Protein AF-A0A529XDP4-F1 (afdb_monomer_lite)

Radius of gyration: 21.21 Å; chains: 1; bounding box: 48×38×55 Å

Foldseek 3Di:
DVLVCLVVCVVCCVPPNNVVSVVVVVVVVVVVVVCCVPPPDPPQDPVNVVPDDPVVVVVVVVVLVPDPVSVVVVVLVVVVVVVVVVCVVCVCCCVCVVVVDDSVVSSVVVSVVVVVVVVVVVCLVVCCVVPNNVVVSVCVSVVVVVVVVVVVVD

pLDDT: mean 89.09, std 8.55, range [45.12, 97.88]

Sequence (154 aa):
SPILAPLTGSQIIETFGWRAVFWTVTGAAALATILLVTSLKETRPVEERAGSSFGTALAGYRYLMGDRNFLGLVAIAGFGIASFFVYLSSSSFILIDHYGLSPSVYSVFFSINAVAFIGMSQLTGLLADRFGLKRVVWVAVTGYATVMVALFAI

Secondary structure (DSSP, 8-state):
-TTHHHHHHHHHHHHH-HHHHHHHHHHHHHHHHHHHHHH----S-GGGGTT--HHHHHHHHHHHHH-HHHHHHHHHHHHHHHHHHHHHHHHHIIIIIIT---HHHHHHHHHHHHHHHHHHHHHHHHHHHHH-HHHHHHHHHHHHHHHHHHHHT-

Structure (mmCIF, N/CA/C/O backbone):
data_AF-A0A529XDP4-F1
#
_entry.id   AF-A0A529XDP4-F1
#
loop_
_atom_site.group_PDB
_atom_site.id
_atom_site.type_symbol
_atom_site.label_atom_id
_atom_site.label_alt_id
_atom_site.label_comp_id
_atom_site.label_asym_id
_atom_site.label_entity_id
_atom_site.label_seq_id
_atom_site.pdbx_PDB_ins_code
_atom_site.Cartn_x
_atom_site.Cartn_y
_atom_site.Cartn_z
_atom_site.occupancy
_atom_site.B_iso_or_equiv
_atom_site.auth_seq_id
_atom_site.auth_comp_id
_atom_site.auth_asym_id
_atom_site.auth_atom_id
_atom_site.pdbx_PDB_model_num
ATOM 1 N N . SER A 1 1 ? 3.343 9.073 -1.343 1.00 45.12 1 SER A N 1
ATOM 2 C CA . SER A 1 1 ? 2.664 8.357 -2.441 1.00 45.12 1 SER A CA 1
ATOM 3 C C . SER A 1 1 ? 3.671 7.453 -3.142 1.00 45.12 1 SER A C 1
ATOM 5 O O . SER A 1 1 ? 4.746 7.961 -3.454 1.00 45.12 1 SER A O 1
ATOM 7 N N . PRO A 1 2 ? 3.378 6.161 -3.379 1.00 52.91 2 PRO A N 1
ATOM 8 C CA . PRO A 1 2 ? 4.312 5.220 -4.011 1.00 52.91 2 PRO A CA 1
ATOM 9 C C . PRO A 1 2 ? 4.689 5.584 -5.458 1.00 52.91 2 PRO A C 1
ATOM 11 O O . PRO A 1 2 ? 5.654 5.034 -5.964 1.00 52.91 2 PRO A O 1
ATOM 14 N N . ILE A 1 3 ? 3.999 6.540 -6.101 1.00 59.72 3 ILE A N 1
ATOM 15 C CA . ILE A 1 3 ? 4.375 7.073 -7.429 1.00 59.72 3 ILE A CA 1
ATOM 16 C C . ILE A 1 3 ? 5.646 7.923 -7.361 1.00 59.72 3 ILE A C 1
ATOM 18 O O . ILE A 1 3 ? 6.512 7.848 -8.226 1.00 59.72 3 ILE A O 1
ATOM 22 N N . LEU A 1 4 ? 5.743 8.768 -6.330 1.00 63.47 4 LEU A N 1
ATOM 23 C CA . LEU A 1 4 ? 6.842 9.722 -6.212 1.00 63.47 4 LEU A CA 1
ATOM 24 C C . LEU A 1 4 ? 8.132 9.018 -5.797 1.00 63.47 4 LEU A C 1
ATOM 26 O O . LEU A 1 4 ? 9.208 9.477 -6.141 1.00 63.47 4 LEU A O 1
ATOM 30 N N . ALA A 1 5 ? 8.039 7.888 -5.095 1.00 69.12 5 ALA A N 1
ATOM 31 C CA . ALA A 1 5 ? 9.217 7.209 -4.572 1.00 69.12 5 ALA A CA 1
ATOM 32 C C . ALA A 1 5 ? 10.184 6.719 -5.677 1.00 69.12 5 ALA A C 1
ATOM 34 O O . ALA A 1 5 ? 11.364 7.043 -5.565 1.00 69.12 5 ALA A O 1
ATOM 35 N N . PRO A 1 6 ? 9.748 6.037 -6.757 1.00 66.62 6 PRO A N 1
ATOM 36 C CA . PRO A 1 6 ? 10.637 5.667 -7.860 1.00 66.62 6 PRO A CA 1
ATOM 37 C C . PRO A 1 6 ? 11.178 6.868 -8.635 1.00 66.62 6 PRO A C 1
ATOM 39 O O . PRO A 1 6 ? 12.371 6.905 -8.892 1.00 66.62 6 PRO A O 1
ATOM 42 N N . LEU A 1 7 ? 10.337 7.863 -8.953 1.00 71.94 7 LEU A N 1
ATOM 43 C CA . LEU A 1 7 ? 10.746 9.042 -9.734 1.00 71.94 7 LEU A CA 1
ATOM 44 C C . LEU A 1 7 ? 11.716 9.946 -8.961 1.00 71.94 7 LEU A C 1
ATOM 46 O O . LEU A 1 7 ? 12.753 10.364 -9.468 1.00 71.94 7 LEU A O 1
ATOM 50 N N . THR A 1 8 ? 11.389 10.257 -7.708 1.00 78.50 8 THR A N 1
ATOM 51 C CA . THR A 1 8 ? 12.263 11.043 -6.834 1.00 78.50 8 THR A CA 1
ATOM 52 C C . THR A 1 8 ? 13.503 10.235 -6.456 1.00 78.50 8 THR A C 1
ATOM 54 O O . THR A 1 8 ? 14.597 10.787 -6.397 1.00 78.50 8 THR A O 1
ATOM 57 N N . GLY A 1 9 ? 13.361 8.923 -6.252 1.00 78.56 9 GLY A N 1
ATOM 58 C CA . GLY A 1 9 ? 14.469 8.016 -5.968 1.00 78.56 9 GLY A CA 1
ATOM 59 C C . GLY A 1 9 ? 15.465 7.921 -7.122 1.00 78.56 9 GLY A C 1
ATOM 60 O O . GLY A 1 9 ? 16.659 8.081 -6.882 1.00 78.56 9 GLY A O 1
ATOM 61 N N . SER A 1 10 ? 14.999 7.730 -8.361 1.00 76.88 10 SER A N 1
ATOM 62 C CA . SER A 1 10 ? 15.863 7.676 -9.547 1.00 76.88 10 SER A CA 1
ATOM 63 C C . SER A 1 10 ? 16.616 8.989 -9.735 1.00 76.88 10 SER A C 1
ATOM 65 O O . SER A 1 10 ? 17.834 8.968 -9.877 1.00 76.88 10 SER A O 1
ATOM 67 N N . GLN A 1 11 ? 15.932 10.130 -9.601 1.00 82.75 11 GLN A N 1
ATOM 68 C CA . GLN A 1 11 ? 16.565 11.446 -9.699 1.00 82.75 11 GLN A CA 1
ATOM 69 C C . GLN A 1 11 ? 17.650 11.656 -8.629 1.00 82.75 11 GLN A C 1
ATOM 71 O O . GLN A 1 11 ? 18.734 12.165 -8.928 1.00 82.75 11 GLN A O 1
ATOM 76 N N . ILE A 1 12 ? 17.380 11.264 -7.377 1.00 86.38 12 ILE A N 1
ATOM 77 C CA . ILE A 1 12 ? 18.358 11.359 -6.282 1.00 86.38 12 ILE A CA 1
ATOM 78 C C . ILE A 1 12 ? 19.563 10.459 -6.563 1.00 86.38 12 ILE A C 1
ATOM 80 O O . ILE A 1 12 ? 20.695 10.895 -6.370 1.00 86.38 12 ILE A O 1
ATOM 84 N N . ILE A 1 13 ? 19.338 9.227 -7.026 1.00 84.38 13 ILE A N 1
ATOM 85 C CA . ILE A 1 13 ? 20.414 8.274 -7.320 1.00 84.38 13 ILE A CA 1
ATOM 86 C C . ILE A 1 13 ? 21.289 8.780 -8.470 1.00 84.38 13 ILE A C 1
ATOM 88 O O . ILE A 1 13 ? 22.510 8.761 -8.336 1.00 84.38 13 ILE A O 1
ATOM 92 N N . GLU A 1 14 ? 20.688 9.267 -9.557 1.00 84.81 14 GLU A N 1
ATOM 93 C CA . GLU A 1 14 ? 21.416 9.794 -10.718 1.00 84.81 14 GLU A CA 1
ATOM 94 C C . GLU A 1 14 ? 22.255 11.032 -10.368 1.00 84.81 14 GLU A C 1
ATOM 96 O O . GLU A 1 14 ? 23.352 11.197 -10.896 1.00 84.81 14 GLU A O 1
ATOM 101 N N . THR A 1 15 ? 21.777 11.883 -9.451 1.00 89.56 15 THR A N 1
ATOM 102 C CA . THR A 1 15 ? 22.437 13.164 -9.130 1.00 89.56 15 THR A CA 1
ATOM 103 C C . THR A 1 15 ? 23.413 13.063 -7.949 1.00 89.56 15 THR A C 1
ATOM 105 O O . THR A 1 15 ? 24.466 13.697 -7.952 1.00 89.56 15 THR A O 1
ATOM 108 N N . PHE A 1 16 ? 23.072 12.285 -6.918 1.00 89.44 16 PHE A N 1
ATOM 109 C CA . PHE A 1 16 ? 23.763 12.267 -5.617 1.00 89.44 16 PHE A CA 1
ATOM 110 C C . PHE A 1 16 ? 24.173 10.859 -5.153 1.00 89.44 16 PHE A C 1
ATOM 112 O O . PHE A 1 16 ? 24.755 10.699 -4.075 1.00 89.44 16 PHE A O 1
ATOM 119 N N . GLY A 1 17 ? 23.891 9.829 -5.952 1.00 89.38 17 GLY A N 1
ATOM 120 C CA . GLY A 1 17 ? 24.204 8.438 -5.646 1.00 89.38 17 GLY A CA 1
ATOM 121 C C . GLY A 1 17 ? 23.252 7.789 -4.637 1.00 89.38 17 GLY A C 1
ATOM 122 O O . GLY A 1 17 ? 22.443 8.423 -3.961 1.00 89.38 17 GLY A O 1
ATOM 123 N N . TRP A 1 18 ? 23.373 6.469 -4.497 1.00 87.38 18 TRP A N 1
ATOM 124 C CA . TRP A 1 18 ? 22.454 5.655 -3.692 1.00 87.38 18 TRP A CA 1
ATOM 125 C C . TRP A 1 18 ? 22.459 5.994 -2.192 1.00 87.38 18 TRP A C 1
ATOM 127 O O . TRP A 1 18 ? 21.438 5.856 -1.520 1.00 87.38 18 TRP A O 1
ATOM 137 N N . ARG A 1 19 ? 23.588 6.473 -1.649 1.00 94.69 19 ARG A N 1
ATOM 138 C CA . ARG A 1 19 ? 23.712 6.842 -0.225 1.00 94.69 19 ARG A CA 1
ATOM 139 C C . ARG A 1 19 ? 22.821 8.029 0.140 1.00 94.69 19 ARG A C 1
ATOM 141 O O . ARG A 1 19 ? 22.347 8.099 1.272 1.00 94.69 19 ARG A O 1
ATOM 148 N N . ALA A 1 20 ? 22.582 8.942 -0.802 1.00 92.56 20 ALA A N 1
ATOM 149 C CA . ALA A 1 20 ? 21.741 10.111 -0.578 1.00 92.56 20 ALA A CA 1
ATOM 150 C C . ALA A 1 20 ? 20.286 9.720 -0.279 1.00 92.56 20 ALA A C 1
ATOM 152 O O . ALA A 1 20 ? 19.662 10.344 0.573 1.00 92.56 20 ALA A O 1
ATOM 153 N N . VAL A 1 21 ? 19.785 8.629 -0.872 1.00 89.62 21 VAL A N 1
ATOM 154 C CA . VAL A 1 21 ? 18.429 8.110 -0.615 1.00 89.62 21 VAL A CA 1
ATOM 155 C C . VAL A 1 21 ? 18.219 7.815 0.872 1.00 89.62 21 VAL A C 1
ATOM 157 O O . VAL A 1 21 ? 17.205 8.211 1.446 1.00 89.62 21 VAL A O 1
ATOM 160 N N . PHE A 1 22 ? 19.198 7.183 1.527 1.00 92.12 22 PHE A N 1
ATOM 161 C CA . PHE A 1 22 ? 19.126 6.873 2.958 1.00 92.12 22 PHE A CA 1
ATOM 162 C C . PHE A 1 22 ? 19.072 8.137 3.819 1.00 92.12 22 PHE A C 1
ATOM 164 O O . PHE A 1 22 ? 18.272 8.213 4.755 1.00 92.12 22 PHE A O 1
ATOM 171 N N . TRP A 1 23 ? 19.875 9.151 3.488 1.00 95.50 23 TRP A N 1
ATOM 172 C CA . TRP A 1 23 ? 19.852 10.431 4.197 1.00 95.50 23 TRP A CA 1
ATOM 173 C C . TRP A 1 23 ? 18.541 11.188 3.987 1.00 95.50 23 TRP A C 1
ATOM 175 O O . TRP A 1 23 ? 17.990 11.720 4.950 1.00 95.50 23 TRP A O 1
ATOM 185 N N . THR A 1 24 ? 17.993 11.176 2.771 1.00 92.00 24 THR A N 1
ATOM 186 C CA . THR A 1 24 ? 16.689 11.780 2.473 1.00 92.00 24 THR A CA 1
ATOM 187 C C . THR A 1 24 ? 15.574 11.129 3.290 1.00 92.00 24 THR A C 1
ATOM 189 O O . THR A 1 24 ? 14.798 11.835 3.937 1.00 92.00 24 THR A O 1
ATOM 192 N N . VAL A 1 25 ? 15.511 9.793 3.323 1.00 92.06 25 VAL A N 1
ATOM 193 C CA . VAL A 1 25 ? 14.501 9.062 4.110 1.00 92.06 25 VAL A CA 1
ATOM 194 C C . VAL A 1 25 ? 14.685 9.309 5.609 1.00 92.06 25 VAL A C 1
ATOM 196 O O . VAL A 1 25 ? 13.701 9.506 6.318 1.00 92.06 25 VAL A O 1
ATOM 199 N N . THR A 1 26 ? 15.930 9.378 6.089 1.00 96.12 26 THR A N 1
ATOM 200 C CA . THR A 1 26 ? 16.237 9.693 7.494 1.00 96.12 26 THR A CA 1
ATOM 201 C C . THR A 1 26 ? 15.743 11.088 7.878 1.00 96.12 26 THR A C 1
ATOM 203 O O . THR A 1 26 ? 15.073 11.242 8.898 1.00 96.12 26 THR A O 1
ATOM 206 N N . GLY A 1 27 ? 16.011 12.101 7.047 1.00 96.62 27 GLY A N 1
ATOM 207 C CA . GLY A 1 27 ? 15.521 13.463 7.268 1.00 96.62 27 GLY A CA 1
ATOM 208 C C . GLY A 1 27 ? 13.992 13.538 7.283 1.00 96.62 27 GLY A C 1
ATOM 209 O O . GLY A 1 27 ? 13.413 14.164 8.171 1.00 96.62 27 GLY A O 1
ATOM 210 N N . ALA A 1 28 ? 13.329 12.837 6.358 1.00 94.31 28 ALA A N 1
ATOM 211 C CA . ALA A 1 28 ? 11.870 12.750 6.324 1.00 94.31 28 ALA A CA 1
ATOM 212 C C . ALA A 1 28 ? 11.293 12.069 7.581 1.00 94.31 28 ALA A C 1
ATOM 214 O O . ALA A 1 28 ? 10.311 12.552 8.142 1.00 94.31 28 ALA A O 1
ATOM 215 N N . ALA A 1 29 ? 11.916 10.986 8.058 1.00 96.00 29 ALA A N 1
ATOM 216 C CA . ALA A 1 29 ? 11.506 10.289 9.278 1.00 96.00 29 ALA A CA 1
ATOM 217 C C . ALA A 1 29 ? 11.710 11.146 10.541 1.00 96.00 29 ALA A C 1
ATOM 219 O O . ALA A 1 29 ? 10.843 11.172 11.418 1.00 96.00 29 ALA A O 1
ATOM 220 N N . ALA A 1 30 ? 12.817 11.889 10.622 1.00 97.88 30 ALA A N 1
ATOM 221 C CA . ALA A 1 30 ? 13.072 12.826 11.714 1.00 97.88 30 ALA A CA 1
ATOM 222 C C . ALA A 1 30 ? 12.021 13.947 11.740 1.00 97.88 30 ALA A C 1
ATOM 224 O O . ALA A 1 30 ? 11.429 14.209 12.787 1.00 97.88 30 ALA A O 1
ATOM 225 N N . LEU A 1 31 ? 11.719 14.545 10.583 1.00 97.12 31 LEU A N 1
ATOM 226 C CA . LEU A 1 31 ? 10.665 15.552 10.459 1.00 97.12 31 LEU A CA 1
ATOM 227 C C . LEU A 1 31 ? 9.295 14.991 10.864 1.00 97.12 31 LEU A C 1
ATOM 229 O O . LEU A 1 31 ? 8.586 15.622 11.645 1.00 97.12 31 LEU A O 1
ATOM 233 N N . ALA A 1 32 ? 8.939 13.794 10.391 1.00 96.00 32 ALA A N 1
ATOM 234 C CA . ALA A 1 32 ? 7.694 13.131 10.773 1.00 96.00 32 ALA A CA 1
ATOM 235 C C . ALA A 1 32 ? 7.619 12.891 12.290 1.00 96.00 32 ALA A C 1
ATOM 237 O O . ALA A 1 32 ? 6.578 13.129 12.895 1.00 96.00 32 ALA A O 1
ATOM 238 N N . THR A 1 33 ? 8.727 12.491 12.920 1.00 96.69 33 THR A N 1
ATOM 239 C CA . THR A 1 33 ? 8.808 12.294 14.376 1.00 96.69 33 THR A CA 1
ATOM 240 C C . THR A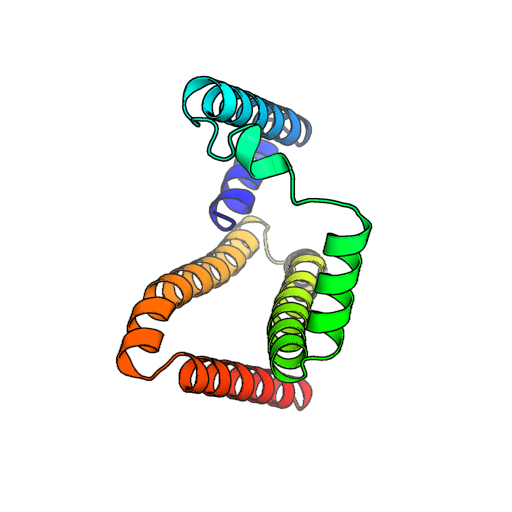 1 33 ? 8.598 13.605 15.133 1.00 96.69 33 THR A C 1
ATOM 242 O O . THR A 1 33 ? 7.818 13.646 16.081 1.00 96.69 33 THR A O 1
ATOM 245 N N . ILE A 1 34 ? 9.234 14.695 14.691 1.00 97.06 34 ILE A N 1
ATOM 246 C CA . ILE A 1 34 ? 9.044 16.029 15.280 1.00 97.06 34 ILE A CA 1
ATOM 247 C C . ILE A 1 34 ? 7.577 16.454 15.167 1.00 97.06 34 ILE A C 1
ATOM 249 O O . ILE A 1 34 ? 6.993 16.913 16.148 1.00 97.06 34 ILE A O 1
ATOM 253 N N . LEU A 1 35 ? 6.958 16.267 13.999 1.00 96.31 35 LEU A N 1
ATOM 254 C CA . LEU A 1 35 ? 5.546 16.589 13.789 1.00 96.31 35 LEU A CA 1
ATOM 255 C C . LEU A 1 35 ? 4.628 15.747 14.680 1.00 96.31 35 LEU A C 1
ATOM 257 O O . LEU A 1 35 ? 3.703 16.294 15.271 1.00 96.31 35 LEU A O 1
ATOM 261 N N . LEU A 1 36 ? 4.900 14.449 14.835 1.00 95.06 36 LEU A N 1
ATOM 262 C CA . LEU A 1 36 ? 4.136 13.586 15.738 1.00 95.06 36 LEU A CA 1
ATOM 263 C C . LEU A 1 36 ? 4.218 14.081 17.186 1.00 95.06 36 LEU A C 1
ATOM 265 O O . LEU A 1 36 ? 3.187 14.239 17.825 1.00 95.06 36 LEU A O 1
ATOM 269 N N . VAL A 1 37 ? 5.415 14.395 17.686 1.00 93.94 37 VAL A N 1
ATOM 270 C CA . VAL A 1 37 ? 5.606 14.847 19.078 1.00 93.94 37 VAL A CA 1
ATOM 271 C C . VAL A 1 37 ? 4.995 16.229 19.332 1.00 93.94 37 VAL A C 1
ATOM 273 O O . VAL A 1 37 ? 4.507 16.495 20.426 1.00 93.94 37 VAL A O 1
ATOM 276 N N . THR A 1 38 ? 5.026 17.122 18.342 1.00 95.00 38 THR A N 1
ATOM 277 C CA . THR A 1 38 ? 4.591 18.521 18.515 1.00 95.00 38 THR A CA 1
ATOM 278 C C . THR A 1 38 ? 3.127 18.763 18.165 1.00 95.00 38 THR A C 1
ATOM 280 O O . THR A 1 38 ? 2.508 19.658 18.735 1.00 95.00 38 THR A O 1
ATOM 283 N N . SER A 1 39 ? 2.574 18.001 17.220 1.00 94.94 39 SER A N 1
ATOM 284 C CA . SER A 1 39 ? 1.259 18.279 16.627 1.00 94.94 39 SER A CA 1
ATOM 285 C C . SER A 1 39 ? 0.203 17.233 16.978 1.00 94.94 39 SER A C 1
ATOM 287 O O . SER A 1 39 ? -0.987 17.556 16.975 1.00 94.94 39 SER A O 1
ATOM 289 N N . LEU A 1 40 ? 0.597 15.989 17.281 1.00 92.25 40 LEU A N 1
ATOM 290 C CA . LEU A 1 40 ? -0.356 14.937 17.625 1.00 92.25 40 LEU A CA 1
ATOM 291 C C . LEU A 1 40 ? -0.651 14.974 19.127 1.00 92.25 40 LEU A C 1
ATOM 293 O O . LEU A 1 40 ? 0.209 14.698 19.959 1.00 92.25 40 LEU A O 1
ATOM 297 N N . LYS A 1 41 ? -1.892 15.312 19.478 1.00 87.44 41 LYS A N 1
ATOM 298 C CA . LYS A 1 41 ? -2.364 15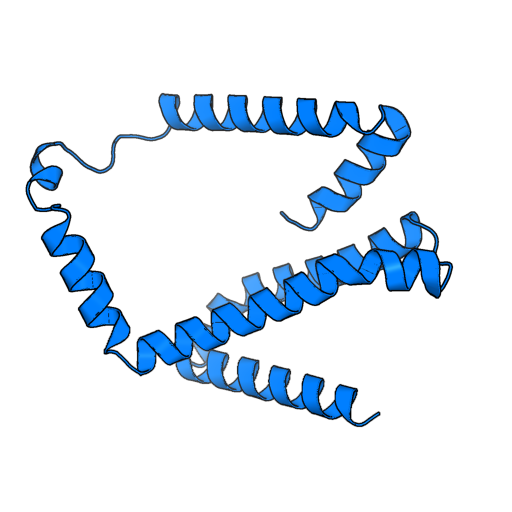.214 20.862 1.00 87.44 41 LYS A CA 1
ATOM 299 C C . LYS A 1 41 ? -2.490 13.743 21.251 1.00 87.44 41 LYS A C 1
ATOM 301 O O . LYS A 1 41 ? -2.913 12.931 20.434 1.00 87.44 41 LYS A O 1
ATOM 306 N N . GLU A 1 42 ? -2.169 13.424 22.502 1.00 85.31 42 GLU A N 1
ATOM 307 C CA . GLU A 1 42 ? -2.436 12.099 23.064 1.00 85.31 42 GLU A CA 1
ATOM 308 C C . GLU A 1 42 ? -3.939 11.803 22.966 1.00 85.31 42 GLU A C 1
ATOM 310 O O . GLU A 1 42 ? -4.761 12.501 23.559 1.00 85.31 42 GLU A O 1
ATOM 315 N N . THR A 1 43 ? -4.293 10.789 22.175 1.00 87.81 43 THR A N 1
ATOM 316 C CA . THR A 1 43 ? -5.681 10.365 21.950 1.00 87.81 43 THR A CA 1
ATOM 317 C C . THR A 1 43 ? -6.126 9.285 22.924 1.00 87.81 43 THR A C 1
ATOM 319 O O . THR A 1 43 ? -7.301 8.939 22.924 1.00 87.81 43 THR A O 1
ATOM 322 N N . ARG A 1 44 ? -5.207 8.721 23.720 1.00 84.69 44 ARG A N 1
ATOM 323 C CA . ARG A 1 44 ? -5.498 7.642 24.662 1.00 84.69 44 ARG A CA 1
ATOM 324 C C . ARG A 1 44 ? -5.012 7.987 26.080 1.00 84.69 44 ARG A C 1
ATOM 326 O O . ARG A 1 44 ? -3.889 7.615 26.460 1.00 84.69 44 ARG A O 1
A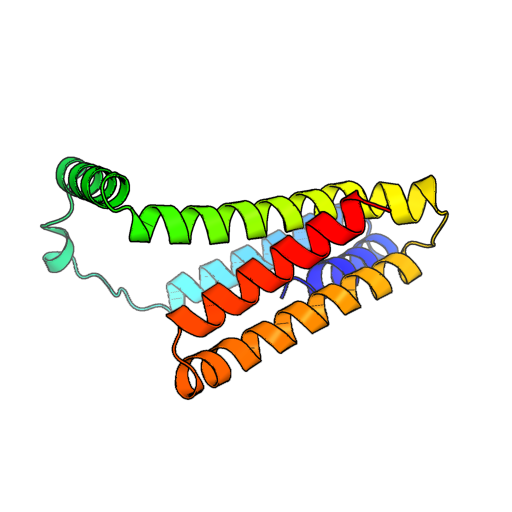TOM 333 N N . PRO A 1 45 ? -5.865 8.664 26.874 1.00 81.69 45 PRO A N 1
ATOM 334 C CA . PRO A 1 45 ? -5.598 8.994 28.271 1.00 81.69 45 PRO A CA 1
ATOM 335 C C . PRO A 1 45 ? -5.277 7.753 29.109 1.00 81.69 45 PRO A C 1
ATOM 337 O O . PRO A 1 45 ? -5.616 6.625 28.742 1.00 81.69 45 PRO A O 1
ATOM 340 N N . VAL A 1 46 ? -4.605 7.948 30.245 1.00 79.88 46 VAL A N 1
ATOM 341 C CA . VAL A 1 46 ? -4.154 6.849 31.119 1.00 79.88 46 VAL A CA 1
ATOM 342 C C . VAL A 1 46 ? -5.335 6.015 31.622 1.00 79.88 46 VAL A C 1
ATOM 344 O O . VAL A 1 46 ? -5.231 4.796 31.749 1.00 79.88 46 VAL A O 1
ATOM 347 N N . GLU A 1 47 ? -6.479 6.655 31.817 1.00 80.25 47 GLU A N 1
ATOM 348 C CA . GLU A 1 47 ? -7.727 6.072 32.293 1.00 80.25 47 GLU A CA 1
ATOM 349 C C . GLU A 1 47 ? -8.298 5.051 31.288 1.00 80.25 47 GLU A C 1
ATOM 351 O O . GLU A 1 47 ? -8.825 4.012 31.681 1.00 80.25 47 GLU A O 1
ATOM 356 N N . GLU A 1 48 ? -8.096 5.269 29.984 1.00 77.81 48 GLU A N 1
ATOM 357 C CA . GLU A 1 48 ? -8.515 4.359 28.905 1.00 77.81 48 GLU A CA 1
ATOM 358 C C . GLU A 1 48 ? -7.507 3.216 28.646 1.00 77.81 48 GLU A C 1
ATOM 360 O O . GLU A 1 48 ? -7.693 2.357 27.770 1.00 77.81 48 GLU A O 1
ATOM 365 N N . ARG A 1 49 ? -6.398 3.172 29.398 1.00 73.12 49 ARG A N 1
ATOM 366 C CA . ARG A 1 49 ? -5.392 2.095 29.308 1.00 73.12 49 ARG A CA 1
ATOM 367 C C . ARG A 1 49 ? -5.772 0.870 30.140 1.00 73.12 49 ARG A C 1
ATOM 369 O O . ARG A 1 49 ? -5.292 -0.223 29.843 1.00 73.12 49 ARG A O 1
ATOM 376 N N . ALA A 1 50 ? -6.676 1.023 31.111 1.00 64.12 50 ALA A N 1
ATOM 377 C CA . ALA A 1 50 ? -6.995 0.021 32.132 1.00 64.12 50 ALA A CA 1
ATOM 378 C C . ALA A 1 50 ? -7.606 -1.301 31.608 1.00 64.12 50 ALA A C 1
ATOM 380 O O . ALA A 1 50 ? -7.632 -2.288 32.337 1.00 64.12 50 ALA A O 1
ATOM 381 N N . GLY A 1 51 ? -8.063 -1.356 30.351 1.00 68.12 51 GLY A N 1
ATOM 382 C CA . GLY A 1 51 ? -8.658 -2.556 29.741 1.00 68.12 51 GLY A CA 1
ATOM 383 C C . GLY A 1 51 ? -7.750 -3.346 28.790 1.00 68.12 51 GLY A C 1
ATOM 384 O O . GLY A 1 51 ? -8.163 -4.388 28.285 1.00 68.12 51 GLY A O 1
ATOM 385 N N . SER A 1 52 ? -6.532 -2.875 28.497 1.00 76.88 52 SER A N 1
ATOM 386 C CA . SER A 1 52 ? -5.633 -3.554 27.553 1.00 76.88 52 SER A CA 1
ATOM 387 C C . SER A 1 52 ? -4.636 -4.452 28.271 1.00 76.88 52 SER A C 1
ATOM 389 O O . SER A 1 52 ? -3.617 -3.996 28.778 1.00 76.88 52 SER A O 1
ATOM 391 N N . SER A 1 53 ? -4.901 -5.754 28.244 1.00 87.38 53 SER A N 1
ATOM 392 C CA . SER A 1 53 ? -3.944 -6.793 28.621 1.00 87.38 53 SER A CA 1
ATOM 393 C C . SER A 1 53 ? -3.535 -7.633 27.408 1.00 87.38 53 SER A C 1
ATOM 395 O O . SER A 1 53 ? -4.244 -7.704 26.397 1.00 87.38 53 SER A O 1
ATOM 397 N N . PHE A 1 54 ? -2.407 -8.334 27.522 1.00 89.25 54 PHE A N 1
ATOM 398 C CA . PHE A 1 54 ? -1.996 -9.315 26.517 1.00 89.25 54 PHE A CA 1
ATOM 399 C C . PHE A 1 54 ? -3.073 -10.395 26.300 1.00 89.25 54 PHE A C 1
ATOM 401 O O . PHE A 1 54 ? -3.384 -10.747 25.164 1.00 89.25 54 PHE A O 1
ATOM 408 N N . GLY A 1 55 ? -3.712 -10.857 27.383 1.00 93.06 55 GLY A N 1
ATOM 409 C CA . GLY A 1 55 ? -4.784 -11.855 27.324 1.00 93.06 55 GLY A CA 1
ATOM 410 C C . GLY A 1 55 ? -6.013 -11.371 26.551 1.00 93.06 55 GLY A C 1
ATOM 411 O O . GLY A 1 55 ? -6.530 -12.097 25.704 1.00 93.06 55 GLY A O 1
ATOM 412 N N . THR A 1 56 ? -6.441 -10.124 26.771 1.00 89.31 56 THR A N 1
ATOM 413 C CA . THR A 1 56 ? -7.558 -9.523 26.020 1.00 89.31 56 THR A CA 1
ATOM 414 C C . THR A 1 56 ? -7.230 -9.341 24.536 1.00 89.31 56 THR A C 1
ATOM 416 O O . THR A 1 56 ? -8.095 -9.566 23.694 1.00 89.31 56 THR A O 1
ATOM 419 N N . ALA A 1 57 ? -5.977 -9.012 24.195 1.00 91.81 57 ALA A N 1
ATOM 420 C CA . ALA A 1 57 ? -5.544 -8.919 22.800 1.00 91.81 57 ALA A CA 1
ATOM 421 C C . ALA A 1 57 ? -5.560 -10.295 22.112 1.00 91.81 57 ALA A C 1
ATOM 423 O O . ALA A 1 57 ? -6.124 -10.439 21.028 1.00 91.81 57 ALA A O 1
ATOM 424 N N . LEU A 1 58 ? -5.010 -11.327 22.765 1.00 95.56 58 LEU A N 1
ATOM 425 C CA . LEU A 1 58 ? -4.999 -12.692 22.233 1.00 95.56 58 LEU A CA 1
ATOM 426 C C . LEU A 1 58 ? -6.416 -13.256 22.055 1.00 95.56 58 LEU A C 1
ATOM 428 O O . LEU A 1 58 ? -6.702 -13.904 21.047 1.00 95.56 58 LEU A O 1
ATOM 432 N N . ALA A 1 59 ? -7.318 -12.981 23.000 1.00 94.25 59 ALA A N 1
ATOM 433 C CA . ALA A 1 59 ? -8.726 -13.348 22.879 1.00 94.25 59 ALA A CA 1
ATOM 434 C C . ALA A 1 59 ? -9.385 -12.688 21.655 1.00 94.25 59 ALA A C 1
ATOM 436 O O . ALA A 1 59 ? -10.090 -13.372 20.912 1.00 94.25 59 ALA A O 1
ATOM 437 N N . GLY A 1 60 ? -9.098 -11.404 21.407 1.00 93.75 60 GLY A N 1
ATOM 438 C CA . GLY A 1 60 ? -9.553 -10.682 20.216 1.00 93.75 60 GLY A CA 1
ATOM 439 C C . GLY A 1 60 ? -9.028 -11.288 18.912 1.00 93.75 60 GLY A C 1
ATOM 440 O O . GLY A 1 60 ? -9.813 -11.549 18.002 1.00 93.75 60 GLY A O 1
ATOM 441 N N . TYR A 1 61 ? -7.731 -11.606 18.835 1.00 94.56 61 TYR A N 1
ATOM 442 C CA . TYR A 1 61 ? -7.164 -12.287 17.664 1.00 94.56 61 TYR A CA 1
ATOM 443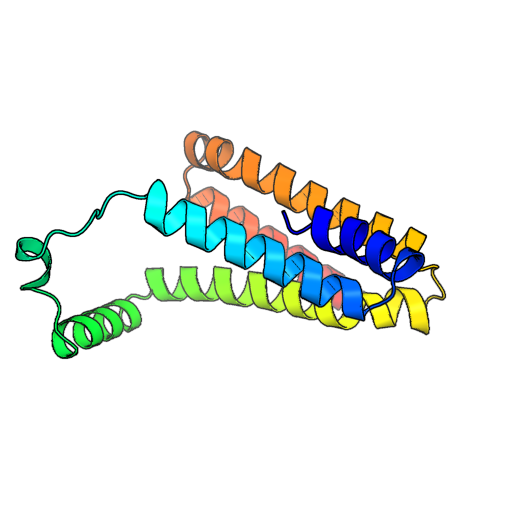 C C . TYR A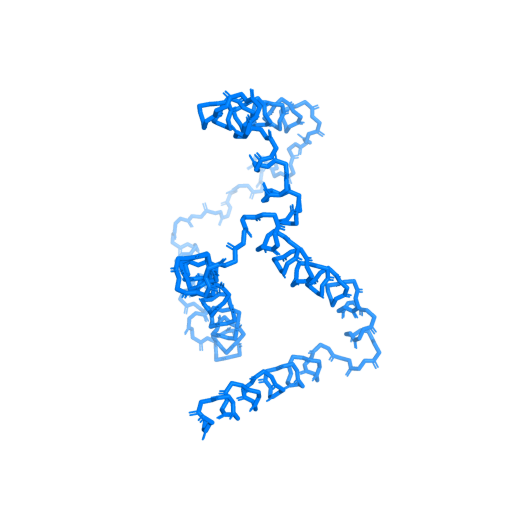 1 61 ? -7.817 -13.648 17.422 1.00 94.56 61 TYR A C 1
ATOM 445 O O . TYR A 1 61 ? -8.210 -13.944 16.297 1.00 94.56 61 TYR A O 1
ATOM 453 N N . ARG A 1 62 ? -7.995 -14.463 18.470 1.00 95.56 62 ARG A N 1
ATOM 454 C CA . ARG A 1 62 ? -8.637 -15.780 18.347 1.00 95.56 62 ARG A CA 1
ATOM 455 C C . ARG A 1 62 ? -10.087 -15.672 17.876 1.00 95.56 62 ARG A C 1
ATOM 457 O O . ARG A 1 62 ? -10.513 -16.488 17.066 1.00 95.56 62 ARG A O 1
ATOM 464 N N . TYR A 1 63 ? -10.824 -14.674 18.363 1.00 96.06 63 TYR A N 1
ATOM 465 C CA . TYR A 1 63 ? -12.180 -14.388 17.900 1.00 96.06 63 TYR A CA 1
ATOM 466 C C . TYR A 1 63 ? -12.199 -14.056 16.401 1.00 96.06 63 TYR A C 1
ATOM 468 O O . TYR A 1 63 ? -12.938 -14.684 15.647 1.00 96.06 63 TYR A O 1
ATOM 476 N N . LEU A 1 64 ? -11.325 -13.150 15.951 1.00 96.19 64 LEU A N 1
ATOM 477 C CA . LEU A 1 64 ? -11.216 -12.771 14.538 1.00 96.19 64 LEU A CA 1
ATOM 478 C C . LEU A 1 64 ? -10.790 -13.941 13.643 1.00 96.19 64 LEU A C 1
ATOM 480 O O . LEU A 1 64 ? -11.333 -14.110 12.556 1.00 96.19 64 LEU A O 1
ATOM 484 N N . MET A 1 65 ? -9.873 -14.795 14.107 1.00 96.06 65 MET A N 1
ATOM 485 C CA . MET A 1 65 ? -9.479 -16.005 13.375 1.00 96.06 65 MET A CA 1
ATOM 486 C C . MET A 1 65 ? -10.612 -17.038 13.250 1.00 96.06 65 MET A C 1
ATOM 488 O O . MET A 1 65 ? -10.525 -17.924 12.406 1.00 96.06 65 MET A O 1
ATOM 492 N N . GLY A 1 66 ? -11.669 -16.946 14.062 1.00 95.94 66 GLY A N 1
ATOM 493 C CA . GLY A 1 66 ? -12.878 -17.760 13.915 1.00 95.94 66 GLY A CA 1
ATOM 494 C C . GLY A 1 66 ? -13.908 -17.183 12.935 1.00 95.94 66 GLY A C 1
ATOM 495 O O . GLY A 1 66 ? -14.803 -17.909 12.496 1.00 95.94 66 GLY A O 1
ATOM 496 N N . ASP A 1 67 ? -13.800 -15.903 12.571 1.00 97.25 67 ASP A N 1
ATOM 497 C CA . ASP A 1 67 ? -14.755 -15.218 11.698 1.00 97.25 67 ASP A CA 1
ATOM 498 C C . ASP A 1 67 ? -14.394 -15.426 10.217 1.00 97.25 67 ASP A C 1
ATOM 500 O O . ASP A 1 67 ? -13.411 -14.902 9.689 1.00 97.25 67 ASP A O 1
ATOM 504 N N . ARG A 1 68 ? -15.234 -16.189 9.509 1.00 94.75 68 ARG A N 1
ATOM 505 C CA . ARG A 1 68 ? -15.042 -16.502 8.084 1.00 94.75 68 ARG A CA 1
ATOM 506 C C . ARG A 1 68 ? -15.136 -15.282 7.168 1.00 94.75 68 ARG A C 1
ATOM 508 O O . ARG A 1 68 ? -14.460 -15.258 6.141 1.00 94.75 68 ARG A O 1
ATOM 515 N N . ASN A 1 69 ? -15.964 -14.293 7.501 1.00 92.19 69 ASN A N 1
ATOM 516 C CA . ASN A 1 69 ? -16.073 -13.073 6.702 1.00 92.19 69 ASN A CA 1
ATOM 517 C C . ASN A 1 69 ? -14.805 -12.235 6.858 1.00 92.19 69 ASN A C 1
ATOM 519 O O . ASN A 1 69 ? -14.261 -11.760 5.861 1.00 92.19 69 ASN A O 1
ATOM 523 N N . PHE A 1 70 ? -14.307 -12.111 8.091 1.00 94.50 70 PHE A N 1
ATOM 524 C CA . PHE A 1 70 ? -13.035 -11.451 8.366 1.00 94.50 70 PHE A CA 1
ATOM 525 C C . PHE A 1 70 ? -11.887 -12.135 7.619 1.00 94.50 70 PHE A C 1
ATOM 527 O O . PHE A 1 70 ? -11.174 -11.476 6.864 1.00 94.50 70 PHE A O 1
ATOM 534 N N . LEU A 1 71 ? -11.751 -13.458 7.751 1.00 96.56 71 LEU A N 1
ATOM 535 C CA . LEU A 1 71 ? -10.711 -14.217 7.054 1.00 96.56 71 LEU A CA 1
ATOM 536 C C . LEU A 1 71 ? -10.806 -14.083 5.529 1.00 96.56 71 LEU A C 1
ATOM 538 O O . LEU A 1 71 ? -9.778 -13.954 4.870 1.00 96.56 71 LEU A O 1
ATOM 542 N N . GLY A 1 72 ? -12.018 -14.065 4.965 1.00 94.06 72 GLY A N 1
ATOM 543 C CA . GLY A 1 72 ? -12.224 -13.830 3.535 1.00 94.06 72 GLY A CA 1
ATOM 544 C C . GLY A 1 72 ? -11.714 -12.458 3.087 1.00 94.06 72 GLY A C 1
ATOM 545 O O . GLY A 1 72 ? -10.991 -12.364 2.097 1.00 94.06 72 GLY A O 1
ATOM 546 N N . LEU A 1 73 ? -12.025 -11.398 3.838 1.00 92.06 73 LEU A N 1
ATOM 547 C CA . LEU A 1 73 ? -11.535 -10.045 3.552 1.00 92.06 73 LEU A CA 1
ATOM 548 C C . LEU A 1 73 ? -10.012 -9.936 3.711 1.00 92.06 73 LEU A C 1
ATOM 550 O O . LEU A 1 73 ? -9.354 -9.323 2.870 1.00 92.06 73 LEU A O 1
ATOM 554 N N . VAL A 1 74 ? -9.445 -10.567 4.743 1.00 95.19 74 VAL A N 1
ATOM 555 C CA . VAL A 1 74 ? -7.992 -10.629 4.957 1.00 95.19 74 VAL A CA 1
ATOM 556 C C . VAL A 1 74 ? -7.303 -11.369 3.815 1.00 95.19 74 VAL A C 1
ATOM 558 O O . VAL A 1 74 ? -6.284 -10.893 3.326 1.00 95.19 74 VAL A O 1
ATOM 561 N N . ALA A 1 75 ? -7.856 -12.489 3.348 1.00 94.94 75 ALA A N 1
ATOM 562 C CA . ALA A 1 75 ? -7.306 -13.233 2.220 1.00 94.94 75 ALA A CA 1
ATOM 563 C C . ALA A 1 75 ? -7.359 -12.418 0.920 1.00 94.94 75 ALA A C 1
ATOM 565 O O . ALA A 1 75 ? -6.371 -12.372 0.192 1.00 94.94 75 ALA A O 1
ATOM 566 N N . ILE A 1 76 ? -8.468 -11.718 0.653 1.00 93.75 76 ILE A N 1
ATOM 567 C CA . ILE A 1 76 ? -8.591 -10.816 -0.503 1.00 93.75 76 ILE A CA 1
ATOM 568 C C . ILE A 1 76 ? -7.505 -9.734 -0.459 1.00 93.75 76 ILE A C 1
ATOM 570 O O . ILE A 1 76 ? -6.784 -9.544 -1.438 1.00 93.75 76 ILE A O 1
ATOM 574 N N . ALA A 1 77 ? -7.358 -9.049 0.679 1.00 92.19 77 ALA A N 1
ATOM 575 C CA . ALA A 1 77 ? -6.349 -8.006 0.843 1.00 92.19 77 ALA A CA 1
ATOM 576 C C . ALA A 1 77 ? -4.920 -8.571 0.752 1.00 92.19 77 ALA A C 1
ATOM 578 O O . ALA A 1 77 ? -4.073 -8.008 0.061 1.00 92.19 77 ALA A O 1
ATOM 579 N N . GLY A 1 78 ? -4.671 -9.706 1.410 1.00 95.56 78 GLY A N 1
ATOM 580 C CA . GLY A 1 78 ? -3.383 -10.390 1.461 1.00 95.56 78 GLY A CA 1
ATOM 581 C C . GLY A 1 78 ? -2.921 -10.885 0.093 1.00 95.56 78 GLY A C 1
ATOM 582 O O . GLY A 1 78 ? -1.799 -10.596 -0.311 1.00 95.56 78 GLY A O 1
ATOM 583 N N . PHE A 1 79 ? -3.781 -11.572 -0.660 1.00 94.19 79 PHE A N 1
ATOM 584 C CA . PHE A 1 79 ? -3.445 -12.023 -2.013 1.00 94.19 79 PHE A CA 1
ATOM 585 C C . PHE A 1 79 ? -3.319 -10.859 -2.995 1.00 94.19 79 PHE A C 1
ATOM 587 O O . PHE A 1 79 ? -2.403 -10.862 -3.819 1.00 94.19 79 PHE A O 1
ATOM 594 N N . GLY A 1 80 ? -4.177 -9.840 -2.876 1.00 91.69 80 GLY A N 1
ATOM 595 C CA . GLY A 1 80 ? -4.076 -8.629 -3.689 1.00 91.69 80 GLY A CA 1
ATOM 596 C C . GLY A 1 80 ? -2.726 -7.931 -3.511 1.00 91.69 80 GLY A C 1
ATOM 597 O O . GLY A 1 80 ? -2.043 -7.638 -4.494 1.00 91.69 80 GLY A O 1
ATOM 598 N N . ILE A 1 81 ? -2.292 -7.723 -2.263 1.00 90.62 81 ILE A N 1
ATOM 599 C CA . ILE A 1 81 ? -1.004 -7.074 -1.999 1.00 90.62 81 ILE A CA 1
ATOM 600 C C . ILE A 1 81 ? 0.184 -7.983 -2.325 1.00 90.62 81 ILE A C 1
ATOM 602 O O . ILE A 1 81 ? 1.171 -7.499 -2.874 1.00 90.62 81 ILE A O 1
ATOM 606 N N . ALA A 1 82 ? 0.087 -9.292 -2.070 1.00 93.88 82 ALA A N 1
ATOM 607 C CA . ALA A 1 82 ? 1.131 -10.250 -2.428 1.00 93.88 82 ALA A CA 1
ATOM 608 C C . ALA A 1 82 ? 1.404 -10.236 -3.937 1.00 93.88 82 ALA A C 1
ATOM 610 O O . ALA A 1 82 ? 2.560 -10.163 -4.345 1.00 93.88 82 ALA A O 1
ATOM 611 N N . SER A 1 83 ? 0.359 -10.217 -4.769 1.00 90.75 83 SER A N 1
ATOM 612 C CA . SER A 1 83 ? 0.536 -10.146 -6.220 1.00 90.75 83 SER A CA 1
ATOM 613 C C . SER A 1 83 ? 1.176 -8.836 -6.678 1.00 90.75 83 SER A C 1
ATOM 615 O O . SER A 1 83 ? 2.021 -8.841 -7.573 1.00 90.75 83 SER A O 1
ATOM 617 N N . PHE A 1 84 ? 0.820 -7.712 -6.049 1.00 88.75 84 PHE A N 1
ATOM 618 C CA . PHE A 1 84 ? 1.491 -6.440 -6.309 1.00 88.75 84 PHE A CA 1
ATOM 619 C C . PHE A 1 84 ? 2.976 -6.489 -5.923 1.00 88.75 84 PHE A C 1
ATOM 621 O O . PHE A 1 84 ? 3.811 -5.995 -6.674 1.00 88.75 84 PHE A O 1
ATOM 628 N N . PHE A 1 85 ? 3.327 -7.118 -4.798 1.00 89.44 85 PHE A N 1
ATOM 629 C CA . PHE A 1 85 ? 4.722 -7.286 -4.382 1.00 89.44 85 PHE A CA 1
ATOM 630 C C . PHE A 1 85 ? 5.514 -8.209 -5.311 1.00 89.44 85 PHE A C 1
ATOM 632 O O . PHE A 1 85 ? 6.676 -7.915 -5.587 1.00 89.44 85 PHE A O 1
ATOM 639 N N . VAL A 1 86 ? 4.896 -9.273 -5.836 1.00 92.00 86 VAL A N 1
ATOM 640 C CA . VAL A 1 86 ? 5.519 -10.121 -6.864 1.00 92.00 86 VAL A CA 1
ATOM 641 C C . VAL A 1 86 ? 5.885 -9.263 -8.073 1.00 92.00 86 VAL A C 1
ATOM 643 O O . VAL A 1 86 ? 7.064 -9.199 -8.416 1.00 92.00 86 VAL A O 1
ATOM 646 N N . TYR A 1 87 ? 4.921 -8.512 -8.624 1.00 88.19 87 TYR A N 1
ATOM 647 C CA . TYR A 1 87 ? 5.173 -7.564 -9.715 1.00 88.19 87 TYR A CA 1
ATOM 648 C C . TYR A 1 87 ? 6.257 -6.539 -9.351 1.00 88.19 87 TYR A C 1
ATOM 650 O O . TYR A 1 87 ? 7.190 -6.329 -10.118 1.00 88.19 87 TYR A O 1
ATOM 658 N N . LEU A 1 88 ? 6.182 -5.919 -8.172 1.00 86.94 88 LEU A N 1
ATOM 659 C CA . LEU A 1 88 ? 7.147 -4.912 -7.728 1.00 86.94 88 LEU A CA 1
ATOM 660 C C . LEU A 1 88 ? 8.575 -5.470 -7.666 1.00 86.94 88 LEU A C 1
ATOM 662 O O . LEU A 1 88 ? 9.511 -4.774 -8.043 1.00 86.94 88 LEU A O 1
ATOM 666 N N . SER A 1 89 ? 8.736 -6.713 -7.205 1.00 88.44 89 SER A N 1
ATOM 667 C CA . SER A 1 89 ? 10.049 -7.348 -7.061 1.00 88.44 89 SER A CA 1
ATOM 668 C C . SER A 1 89 ? 10.637 -7.854 -8.379 1.00 88.44 89 SER A C 1
ATOM 670 O O . SER A 1 89 ? 11.854 -7.832 -8.537 1.00 88.44 89 SER A O 1
ATOM 672 N N . SER A 1 90 ? 9.801 -8.300 -9.325 1.00 90.50 90 SER A N 1
ATOM 673 C CA . SER A 1 90 ? 10.261 -8.905 -10.581 1.00 90.50 90 SER A CA 1
ATOM 674 C C . SER A 1 90 ? 10.244 -7.950 -11.776 1.00 90.50 90 SER A C 1
ATOM 676 O O . SER A 1 90 ? 10.965 -8.176 -12.746 1.00 90.50 90 SER A O 1
ATOM 678 N N . SER A 1 91 ? 9.426 -6.894 -11.740 1.00 88.56 91 SER A N 1
ATOM 679 C CA . SER A 1 91 ? 9.183 -6.030 -12.903 1.00 88.56 91 SER A CA 1
ATOM 680 C C . SER A 1 91 ? 10.424 -5.293 -13.382 1.00 88.56 91 SER A C 1
ATOM 682 O O . SER A 1 91 ? 10.606 -5.204 -14.589 1.00 88.56 91 SER A O 1
ATOM 684 N N . SER A 1 92 ? 11.295 -4.803 -12.493 1.00 86.81 92 SER A N 1
ATOM 685 C CA . SER A 1 92 ? 12.539 -4.140 -12.910 1.00 86.81 92 SER A CA 1
ATOM 686 C C . SER A 1 92 ? 13.462 -5.102 -13.654 1.00 86.81 92 SER A C 1
ATOM 688 O O . SER A 1 92 ? 13.909 -4.773 -14.744 1.00 86.81 92 SER A O 1
ATOM 690 N N . PHE A 1 93 ? 13.672 -6.309 -13.122 1.00 89.31 93 PHE A N 1
ATOM 691 C CA . PHE A 1 93 ? 14.486 -7.341 -13.766 1.00 89.31 93 PHE A CA 1
ATOM 692 C C . PHE A 1 93 ? 13.913 -7.744 -15.130 1.00 89.31 93 PHE A C 1
ATOM 694 O O . PHE A 1 93 ? 14.617 -7.795 -16.133 1.00 89.31 93 PHE A O 1
ATOM 701 N N . ILE A 1 94 ? 12.603 -7.980 -15.202 1.00 92.44 94 ILE A N 1
ATOM 702 C CA . ILE A 1 94 ? 11.957 -8.374 -16.457 1.00 92.44 94 ILE A CA 1
ATOM 703 C C . ILE A 1 94 ? 12.022 -7.229 -17.480 1.00 92.44 94 ILE A C 1
ATOM 705 O O . ILE A 1 94 ? 12.410 -7.433 -18.624 1.00 92.44 94 ILE A O 1
ATOM 709 N N . LEU A 1 95 ? 11.644 -6.013 -17.098 1.00 89.81 95 LEU A N 1
ATOM 710 C CA . LEU A 1 95 ? 11.507 -4.904 -18.041 1.00 89.81 95 LEU A CA 1
ATOM 711 C C . LEU A 1 95 ? 12.856 -4.305 -18.450 1.00 89.81 95 LEU A C 1
ATOM 713 O O . LEU A 1 95 ? 13.047 -4.013 -19.628 1.00 89.81 95 LEU A O 1
ATOM 717 N N . ILE A 1 96 ? 13.784 -4.136 -17.511 1.00 89.56 96 ILE A N 1
ATOM 718 C CA . ILE A 1 96 ? 15.098 -3.541 -17.777 1.00 89.56 96 ILE A CA 1
ATOM 719 C C . ILE A 1 96 ? 16.069 -4.611 -18.276 1.00 89.56 96 ILE A C 1
ATOM 721 O O . ILE A 1 96 ? 16.598 -4.473 -19.374 1.00 89.56 96 ILE A O 1
ATOM 725 N N . ASP A 1 97 ? 16.272 -5.691 -17.516 1.00 90.12 97 ASP A N 1
ATOM 726 C CA . ASP A 1 97 ? 17.339 -6.654 -17.821 1.00 90.12 97 ASP A CA 1
ATOM 727 C C . ASP A 1 97 ? 16.945 -7.642 -18.932 1.00 90.12 97 ASP A C 1
ATOM 729 O O . ASP A 1 97 ? 17.779 -7.984 -19.768 1.00 90.12 97 ASP A O 1
ATOM 733 N N . HIS A 1 98 ? 15.685 -8.095 -18.979 1.00 92.56 98 HIS A N 1
ATOM 734 C CA . HIS A 1 98 ? 15.230 -9.056 -19.996 1.00 92.56 98 HIS A CA 1
ATOM 735 C C . HIS A 1 98 ? 14.698 -8.388 -21.276 1.00 92.56 98 HIS A C 1
ATOM 737 O O . HIS A 1 98 ? 15.096 -8.772 -22.374 1.00 92.56 98 HIS A O 1
ATOM 743 N N . TYR A 1 99 ? 13.830 -7.377 -21.159 1.00 91.88 99 TYR A N 1
ATOM 744 C CA . TYR A 1 99 ? 13.288 -6.644 -22.315 1.00 91.88 99 TYR A CA 1
ATOM 745 C C . TYR A 1 99 ? 14.164 -5.469 -22.781 1.00 91.88 99 TYR A C 1
ATOM 747 O O . TYR A 1 99 ? 13.871 -4.869 -23.816 1.00 91.88 99 TYR A O 1
ATOM 755 N N . GLY A 1 100 ? 15.234 -5.130 -22.055 1.00 91.12 100 GLY A N 1
ATOM 756 C CA . GLY A 1 100 ? 16.180 -4.084 -22.455 1.00 91.12 100 GLY A CA 1
ATOM 757 C C . GLY A 1 100 ? 15.627 -2.659 -22.368 1.00 91.12 100 GLY A C 1
ATOM 758 O O . GLY A 1 100 ? 16.150 -1.762 -23.033 1.00 91.12 100 GLY A O 1
ATOM 759 N N . LEU A 1 101 ? 14.555 -2.421 -21.602 1.00 89.25 101 LEU A N 1
ATOM 760 C CA . LEU A 1 101 ? 13.998 -1.077 -21.448 1.00 89.25 101 LEU A CA 1
ATOM 761 C C . LEU A 1 101 ? 14.939 -0.190 -20.632 1.00 89.25 101 LEU A C 1
ATOM 763 O O . LEU A 1 101 ? 15.542 -0.616 -19.650 1.00 89.25 101 LEU A O 1
ATOM 767 N N . SER A 1 102 ? 15.018 1.090 -20.996 1.00 88.00 102 SER A N 1
ATOM 768 C CA . SER A 1 102 ? 15.777 2.049 -20.197 1.00 88.00 102 SER A CA 1
ATOM 769 C C . SER A 1 102 ? 15.105 2.296 -18.832 1.00 88.00 102 SER A C 1
ATOM 771 O O . SER A 1 102 ? 13.871 2.243 -18.732 1.00 88.00 102 SER A O 1
ATOM 773 N N . PRO A 1 103 ? 15.872 2.644 -17.777 1.00 79.88 103 PRO A N 1
ATOM 774 C CA . PRO A 1 103 ? 15.318 2.969 -16.458 1.00 79.88 103 PRO A CA 1
ATOM 775 C C . PRO A 1 103 ? 14.255 4.079 -16.489 1.00 79.88 103 PRO A C 1
ATOM 777 O O . PRO A 1 103 ? 13.273 4.032 -15.742 1.00 79.88 103 PRO A O 1
ATOM 780 N N . SER A 1 104 ? 14.404 5.057 -17.388 1.00 80.94 104 SER A N 1
ATOM 781 C CA . SER A 1 104 ? 13.430 6.139 -17.571 1.00 80.94 104 SER A CA 1
ATOM 782 C C . SER A 1 104 ? 12.104 5.618 -18.131 1.00 80.94 104 SER A C 1
ATOM 784 O O . SER A 1 104 ? 11.043 5.993 -17.638 1.00 80.94 104 SER A O 1
ATOM 786 N N . VAL A 1 105 ? 12.143 4.707 -19.112 1.00 86.12 105 VAL A N 1
ATOM 787 C CA . VAL A 1 105 ? 10.933 4.087 -19.677 1.00 86.12 105 VAL A CA 1
ATOM 788 C C . VAL A 1 105 ? 10.257 3.186 -18.642 1.00 86.12 105 VAL A C 1
ATOM 790 O O . VAL A 1 105 ? 9.048 3.300 -18.442 1.00 86.12 105 VAL A O 1
ATOM 793 N N . TYR A 1 106 ? 11.021 2.370 -17.909 1.00 84.62 106 TYR A N 1
ATOM 794 C CA . TYR A 1 106 ? 10.502 1.599 -16.771 1.00 84.62 106 TYR A CA 1
ATOM 795 C C . TYR A 1 106 ? 9.780 2.496 -15.749 1.00 84.62 106 TYR A C 1
ATOM 797 O O . TYR A 1 106 ? 8.666 2.187 -15.322 1.00 84.62 106 TYR A O 1
ATOM 805 N N . SER A 1 107 ? 10.366 3.651 -15.417 1.00 80.81 107 SER A N 1
ATOM 806 C CA . SER A 1 107 ? 9.768 4.617 -14.487 1.00 80.81 107 SER A CA 1
ATOM 807 C C . SER A 1 107 ? 8.420 5.156 -14.978 1.00 80.81 107 SER A C 1
ATOM 809 O O . SER A 1 107 ? 7.512 5.366 -14.169 1.00 80.81 107 SER A O 1
ATOM 811 N N . VAL A 1 108 ? 8.239 5.323 -16.294 1.00 84.06 108 VAL A N 1
ATOM 812 C CA . VAL A 1 108 ? 6.947 5.700 -16.896 1.00 84.06 108 VAL A CA 1
ATOM 813 C C . VAL A 1 108 ? 5.917 4.575 -16.744 1.00 84.06 108 VAL A C 1
ATOM 815 O O . VAL A 1 108 ? 4.820 4.830 -16.243 1.00 84.06 108 VAL A O 1
ATOM 818 N N . PHE A 1 109 ? 6.260 3.328 -17.091 1.00 84.62 109 PHE A N 1
ATOM 819 C CA . PHE A 1 109 ? 5.365 2.168 -16.916 1.00 84.62 109 PHE A CA 1
ATOM 820 C C . PHE A 1 109 ? 4.937 1.981 -15.456 1.00 84.62 109 PHE A C 1
ATOM 822 O O . PHE A 1 109 ? 3.759 1.748 -15.156 1.00 84.62 109 PHE A O 1
ATOM 829 N N . PHE A 1 110 ? 5.881 2.125 -14.529 1.00 82.50 110 PHE A N 1
ATOM 830 C CA . PHE A 1 110 ? 5.591 2.050 -13.105 1.00 82.50 110 PHE A CA 1
ATOM 831 C C . PHE A 1 110 ? 4.672 3.196 -12.651 1.00 82.50 110 PHE A C 1
ATOM 833 O O . PHE A 1 110 ? 3.715 2.972 -11.908 1.00 82.50 110 PHE A O 1
ATOM 840 N N . SER A 1 111 ? 4.896 4.413 -13.154 1.00 82.62 111 SER A N 1
ATOM 841 C CA . SER A 1 111 ? 4.058 5.578 -12.839 1.00 82.62 111 SER A CA 1
ATOM 842 C C . SER A 1 111 ? 2.617 5.419 -13.330 1.00 82.62 111 SER A C 1
ATOM 844 O O . SER A 1 111 ? 1.696 5.791 -12.606 1.00 82.62 111 SER A O 1
ATOM 846 N N . ILE A 1 112 ? 2.397 4.811 -14.503 1.00 86.81 112 ILE A N 1
ATOM 847 C CA . ILE A 1 112 ? 1.050 4.520 -15.031 1.00 86.81 112 ILE A CA 1
ATOM 848 C C . ILE A 1 112 ? 0.274 3.599 -14.081 1.00 86.81 112 ILE A C 1
ATOM 850 O O . ILE A 1 112 ? -0.871 3.898 -13.736 1.00 86.81 112 ILE A O 1
ATOM 854 N N . ASN A 1 113 ? 0.902 2.517 -13.607 1.00 85.44 113 ASN A N 1
ATOM 855 C CA . ASN A 1 113 ? 0.290 1.626 -12.612 1.00 85.44 113 ASN A CA 1
ATOM 856 C C . ASN A 1 113 ? -0.120 2.408 -11.365 1.00 85.44 113 ASN A C 1
ATOM 858 O O . ASN A 1 113 ? -1.215 2.252 -10.826 1.00 85.44 113 ASN A O 1
ATOM 862 N N . ALA A 1 114 ? 0.759 3.296 -10.926 1.00 83.19 114 ALA A N 1
ATOM 863 C CA . ALA A 1 114 ? 0.551 4.051 -9.718 1.00 83.19 114 ALA A CA 1
ATOM 864 C C . ALA A 1 114 ? -0.584 5.097 -9.879 1.00 83.19 114 ALA A C 1
ATOM 866 O O . ALA A 1 114 ? -1.386 5.272 -8.959 1.00 83.19 114 ALA A O 1
ATOM 867 N N . VAL A 1 115 ? -0.735 5.714 -11.061 1.00 87.88 115 VAL A N 1
ATOM 868 C CA . VAL A 1 115 ? -1.891 6.570 -11.407 1.00 87.88 115 VAL A CA 1
ATOM 869 C C . VAL A 1 115 ? -3.194 5.773 -11.362 1.00 87.88 115 VAL A C 1
ATOM 871 O O . VAL A 1 115 ? -4.170 6.251 -10.783 1.00 87.88 115 VAL A O 1
ATOM 874 N N . ALA A 1 116 ? -3.211 4.552 -11.901 1.00 88.44 116 ALA A N 1
ATOM 875 C CA . ALA A 1 116 ? -4.384 3.682 -11.835 1.00 88.44 116 ALA A CA 1
ATOM 876 C C . ALA A 1 116 ? -4.769 3.348 -10.381 1.00 88.44 116 ALA A C 1
ATOM 878 O O . ALA A 1 116 ? -5.946 3.439 -10.024 1.00 88.44 116 ALA A O 1
ATOM 879 N N . PHE A 1 117 ? -3.787 3.052 -9.518 1.00 87.44 117 PHE A N 1
ATOM 880 C CA . PHE A 1 117 ? -4.011 2.841 -8.082 1.00 87.44 117 PHE A CA 1
ATOM 881 C C . PHE A 1 117 ? -4.647 4.059 -7.406 1.00 87.44 117 PHE A C 1
ATOM 883 O O . PHE A 1 117 ? -5.633 3.910 -6.683 1.00 87.44 117 PHE A O 1
ATOM 890 N N . ILE A 1 118 ? -4.114 5.264 -7.643 1.00 87.69 118 ILE A N 1
ATOM 891 C CA . ILE A 1 118 ? -4.685 6.492 -7.072 1.00 87.69 118 ILE A CA 1
ATOM 892 C C . ILE A 1 118 ? -6.096 6.716 -7.606 1.00 87.69 118 ILE A C 1
ATOM 894 O O . ILE A 1 118 ? -7.009 6.919 -6.808 1.00 87.69 118 ILE A O 1
ATOM 898 N N . GLY A 1 119 ? -6.288 6.643 -8.925 1.00 91.69 119 GLY A N 1
ATOM 899 C CA . GLY A 1 119 ? -7.589 6.840 -9.558 1.00 91.69 119 GLY A CA 1
ATOM 900 C C . GLY A 1 119 ? -8.651 5.919 -8.962 1.00 91.69 119 GLY A C 1
ATOM 901 O O . GLY A 1 119 ? -9.692 6.386 -8.504 1.00 91.69 119 GLY A O 1
ATOM 902 N N . MET A 1 120 ? -8.3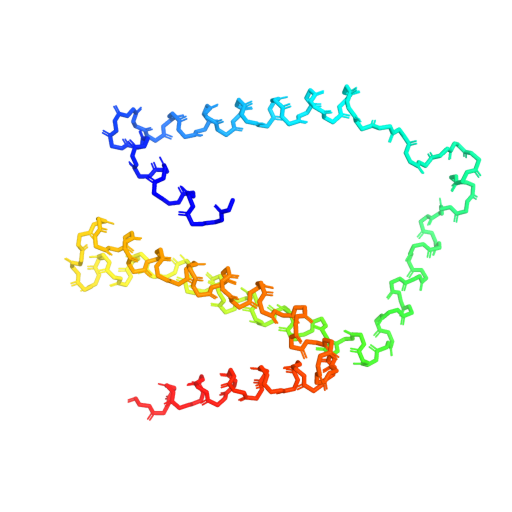51 4.624 -8.852 1.00 90.75 120 MET A N 1
ATOM 903 C CA . MET A 1 120 ? -9.270 3.665 -8.239 1.00 90.75 120 MET A CA 1
ATOM 904 C C . MET A 1 120 ? -9.466 3.890 -6.738 1.00 90.75 120 MET A C 1
ATOM 906 O O . MET A 1 120 ? -10.585 3.742 -6.245 1.00 90.75 120 MET A O 1
ATOM 910 N N . SER A 1 121 ? -8.426 4.297 -6.007 1.00 90.62 121 SER A N 1
ATOM 911 C CA . SER A 1 121 ? -8.538 4.648 -4.587 1.00 90.62 121 SER A CA 1
ATOM 912 C C . SER A 1 121 ? -9.511 5.812 -4.370 1.00 90.62 121 SER A C 1
ATOM 914 O O . SER A 1 121 ? -10.382 5.718 -3.506 1.00 90.62 121 SER A O 1
ATOM 916 N N . GLN A 1 122 ? -9.444 6.858 -5.203 1.00 92.81 122 GLN A N 1
ATOM 917 C CA . GLN A 1 122 ? -10.386 7.983 -5.140 1.00 92.81 122 GLN A CA 1
ATOM 918 C C . GLN A 1 122 ? -11.822 7.548 -5.473 1.00 92.81 122 GLN A C 1
ATOM 920 O O . GLN A 1 122 ? -12.774 7.977 -4.824 1.00 92.81 122 GLN A O 1
ATOM 925 N N . LEU A 1 123 ? -11.986 6.654 -6.452 1.00 93.88 123 LEU A N 1
ATOM 926 C CA . LEU A 1 123 ? -13.299 6.140 -6.849 1.00 93.88 123 LEU A CA 1
ATOM 927 C C . LEU A 1 123 ? -13.897 5.155 -5.839 1.00 93.88 123 LEU A C 1
ATOM 929 O O . LEU A 1 123 ? -15.107 4.946 -5.850 1.00 93.88 123 LEU A O 1
ATOM 933 N N . THR A 1 124 ? -13.091 4.553 -4.960 1.00 92.25 124 THR A N 1
ATOM 934 C CA . THR A 1 124 ? -13.554 3.498 -4.046 1.00 92.25 124 THR A CA 1
ATOM 935 C C . THR A 1 124 ? -14.670 3.990 -3.127 1.00 92.25 124 THR A C 1
ATOM 937 O O . THR A 1 124 ? -15.670 3.291 -2.990 1.00 92.25 124 THR A O 1
ATOM 940 N N . GLY A 1 125 ? -14.546 5.195 -2.557 1.00 91.50 125 GLY A N 1
ATOM 941 C CA . GLY A 1 125 ? -15.594 5.787 -1.714 1.00 91.50 125 GLY A CA 1
ATOM 942 C C . GLY A 1 125 ? -16.895 6.007 -2.487 1.00 91.50 125 GLY A C 1
ATOM 943 O O . GLY A 1 125 ? -17.939 5.494 -2.102 1.00 91.50 125 GLY A O 1
ATOM 944 N N . LEU A 1 126 ? -16.808 6.652 -3.656 1.00 94.69 126 LEU A N 1
ATOM 945 C CA . LEU A 1 126 ? -17.962 6.916 -4.525 1.00 94.69 126 LEU A CA 1
ATOM 946 C C . LEU A 1 126 ? -18.672 5.628 -4.972 1.00 94.69 126 LEU A C 1
ATOM 948 O O . LEU A 1 126 ? -19.902 5.558 -5.004 1.00 94.69 126 LEU A O 1
ATOM 952 N N . LEU A 1 127 ? -17.904 4.598 -5.330 1.00 95.19 127 LEU A N 1
ATOM 953 C CA . LEU A 1 127 ? -18.441 3.300 -5.731 1.00 95.19 127 LEU A CA 1
ATOM 954 C C . LEU A 1 127 ? -19.061 2.560 -4.541 1.00 95.19 127 LEU A C 1
ATOM 956 O O . LEU A 1 127 ? -20.115 1.941 -4.699 1.00 95.19 127 LEU A O 1
ATOM 960 N N . ALA A 1 128 ? -18.434 2.621 -3.365 1.00 95.06 128 ALA A N 1
ATOM 961 C CA . ALA A 1 128 ? -18.944 1.990 -2.153 1.00 95.06 128 ALA A CA 1
ATOM 962 C C . ALA A 1 128 ? -20.253 2.640 -1.687 1.00 95.06 128 ALA A C 1
ATOM 964 O O . ALA A 1 128 ? -21.190 1.906 -1.371 1.00 95.06 128 ALA A O 1
ATOM 965 N N . ASP A 1 129 ? -20.352 3.969 -1.737 1.00 96.12 129 ASP A N 1
ATOM 966 C CA . ASP A 1 129 ? -21.567 4.712 -1.389 1.00 96.12 129 ASP A CA 1
ATOM 967 C C . ASP A 1 129 ? -22.708 4.412 -2.367 1.00 96.12 129 ASP A C 1
ATOM 969 O O . ASP A 1 129 ? -23.851 4.196 -1.963 1.00 96.12 129 ASP A O 1
ATOM 973 N N . ARG A 1 130 ? -22.406 4.340 -3.671 1.00 96.50 130 ARG A N 1
ATOM 974 C CA . ARG A 1 130 ? -23.422 4.119 -4.709 1.00 96.50 130 ARG A CA 1
ATOM 975 C C . ARG A 1 130 ? -23.892 2.668 -4.814 1.00 96.50 130 ARG A C 1
ATOM 977 O O . ARG A 1 130 ? -25.069 2.426 -5.074 1.00 96.50 130 ARG A O 1
ATOM 984 N N . PHE A 1 131 ? -22.986 1.699 -4.690 1.00 96.06 131 PHE A N 1
ATOM 985 C CA . PHE A 1 131 ? -23.268 0.290 -5.004 1.00 96.06 131 PHE A CA 1
ATOM 986 C C . PHE A 1 131 ? -23.204 -0.651 -3.799 1.00 96.06 131 PHE A C 1
ATOM 988 O O . PHE A 1 131 ? -23.635 -1.806 -3.919 1.00 96.06 131 PHE A O 1
ATOM 995 N N . GLY A 1 132 ? -22.703 -0.167 -2.661 1.00 95.00 132 GLY A N 1
ATOM 996 C CA . GLY A 1 132 ? -22.446 -0.932 -1.448 1.00 95.00 132 GLY A CA 1
ATOM 997 C C . GLY A 1 132 ? -21.082 -1.627 -1.470 1.00 95.00 132 GLY A C 1
ATOM 998 O O . GLY A 1 132 ? -20.723 -2.299 -2.442 1.00 95.00 132 GLY A O 1
ATOM 999 N N . LEU A 1 133 ? -20.351 -1.544 -0.353 1.00 91.00 133 LEU A N 1
ATOM 1000 C CA . LEU A 1 133 ? -18.995 -2.093 -0.198 1.00 91.00 133 LEU A CA 1
ATOM 1001 C C . LEU A 1 133 ? -18.890 -3.570 -0.612 1.00 91.00 133 LEU A C 1
ATOM 1003 O O . LEU A 1 133 ? -17.988 -3.948 -1.356 1.00 91.00 133 LEU A O 1
ATOM 1007 N N . LYS A 1 134 ? -19.850 -4.407 -0.193 1.00 91.38 134 LYS A N 1
ATOM 1008 C CA . LYS A 1 134 ? -19.858 -5.842 -0.518 1.00 91.38 134 LYS A CA 1
ATOM 1009 C C . LYS A 1 134 ? -19.865 -6.090 -2.029 1.00 91.38 134 LYS A C 1
ATOM 1011 O O . LYS A 1 134 ? -19.127 -6.947 -2.505 1.00 91.38 134 LYS A O 1
ATOM 1016 N N . ARG A 1 135 ? -20.687 -5.353 -2.785 1.00 94.38 135 ARG A N 1
ATOM 1017 C CA . ARG A 1 135 ? -20.796 -5.524 -4.241 1.00 94.38 135 ARG A CA 1
ATOM 1018 C C . ARG A 1 135 ? -19.527 -5.050 -4.943 1.00 94.38 135 ARG A C 1
ATOM 1020 O O . ARG A 1 135 ? -19.047 -5.742 -5.833 1.00 94.38 135 ARG A O 1
ATOM 1027 N N . VAL A 1 136 ? -18.969 -3.922 -4.506 1.00 94.88 136 VAL A N 1
ATOM 1028 C CA . VAL A 1 136 ? -17.713 -3.380 -5.046 1.00 94.88 136 VAL A CA 1
ATOM 1029 C C . VAL A 1 136 ? -16.567 -4.375 -4.873 1.00 94.88 136 VAL A C 1
ATOM 1031 O O . VAL A 1 136 ? -15.877 -4.677 -5.843 1.00 94.88 136 VAL A O 1
ATOM 1034 N N . VAL A 1 137 ? -16.411 -4.951 -3.676 1.00 92.94 137 VAL A N 1
ATOM 1035 C CA . VAL A 1 137 ? -15.378 -5.965 -3.409 1.00 92.94 137 VAL A CA 1
ATOM 1036 C C . VAL A 1 137 ? -15.575 -7.200 -4.289 1.00 92.94 137 VAL A C 1
ATOM 1038 O O . VAL A 1 137 ? -14.618 -7.670 -4.897 1.00 92.94 137 VAL A O 1
ATOM 1041 N N . TRP A 1 138 ? -16.806 -7.704 -4.420 1.00 94.31 138 TRP A N 1
ATOM 1042 C CA . TRP A 1 138 ? -17.089 -8.866 -5.270 1.00 94.31 138 TRP A CA 1
ATOM 1043 C C . TRP A 1 138 ? -16.730 -8.632 -6.739 1.00 94.31 138 TRP A C 1
ATOM 1045 O O . TRP A 1 138 ? -16.087 -9.484 -7.353 1.00 94.31 138 TRP A O 1
ATOM 1055 N N . VAL A 1 139 ? -17.106 -7.482 -7.301 1.00 95.06 139 VAL A N 1
ATOM 1056 C CA . VAL A 1 139 ? -16.769 -7.124 -8.689 1.00 95.06 139 VAL A CA 1
ATOM 1057 C C . VAL A 1 139 ? -15.257 -6.976 -8.862 1.00 95.06 139 VAL A C 1
ATOM 1059 O O . VAL A 1 139 ? -14.701 -7.502 -9.822 1.00 95.06 139 VAL A O 1
ATOM 1062 N N . ALA A 1 140 ? -14.574 -6.325 -7.917 1.00 93.38 140 ALA A N 1
ATOM 1063 C CA . ALA A 1 140 ? -13.125 -6.154 -7.974 1.00 93.38 140 ALA A CA 1
ATOM 1064 C C . ALA A 1 140 ? -12.385 -7.502 -7.943 1.00 93.38 140 ALA A C 1
ATOM 1066 O O . ALA A 1 140 ? -11.519 -7.747 -8.779 1.00 93.38 140 ALA A O 1
ATOM 1067 N N . VAL A 1 141 ? -12.757 -8.399 -7.025 1.00 94.00 141 VAL A N 1
ATOM 1068 C CA . VAL A 1 141 ? -12.113 -9.715 -6.875 1.00 94.00 141 VAL A CA 1
ATOM 1069 C C . VAL A 1 141 ? -12.384 -10.616 -8.076 1.00 94.00 141 VAL A C 1
ATOM 1071 O O . VAL A 1 141 ? -11.466 -11.259 -8.576 1.00 94.00 141 VAL A O 1
ATOM 1074 N N . THR A 1 142 ? -13.624 -10.654 -8.567 1.00 95.81 142 THR A N 1
ATOM 1075 C CA . THR A 1 142 ? -13.979 -11.471 -9.742 1.00 95.81 142 THR A CA 1
ATOM 1076 C C . THR A 1 142 ? -13.318 -10.953 -11.012 1.00 95.81 142 THR A C 1
ATOM 1078 O O . THR A 1 142 ? -12.769 -11.750 -11.772 1.00 95.81 142 THR A O 1
ATOM 1081 N N . GLY A 1 143 ? -13.291 -9.633 -11.218 1.00 95.12 143 GLY A N 1
ATOM 1082 C CA . GLY A 1 143 ? -12.565 -9.013 -12.325 1.00 95.12 143 GLY A CA 1
ATOM 1083 C C . GLY A 1 143 ? -11.071 -9.324 -12.266 1.00 95.12 143 GLY A C 1
ATOM 1084 O O . GLY A 1 143 ? -10.506 -9.801 -13.247 1.00 95.12 143 GLY A O 1
ATOM 1085 N N . TYR A 1 144 ? -10.454 -9.149 -11.095 1.00 93.25 144 TYR A N 1
ATOM 1086 C CA . TYR A 1 144 ? -9.047 -9.473 -10.872 1.00 93.25 144 TYR A CA 1
ATOM 1087 C C . TYR A 1 144 ? -8.733 -10.942 -11.188 1.00 93.25 144 TYR A C 1
ATOM 1089 O O . TYR A 1 144 ? -7.844 -11.227 -11.988 1.00 93.25 144 TYR A O 1
ATOM 1097 N N . ALA A 1 145 ? -9.495 -11.876 -10.613 1.00 93.75 145 ALA A N 1
ATOM 1098 C CA . ALA A 1 145 ? -9.305 -13.307 -10.838 1.00 93.75 145 ALA A CA 1
ATOM 1099 C C . ALA A 1 145 ? -9.479 -13.683 -12.316 1.00 93.75 145 ALA A C 1
ATOM 1101 O O . ALA A 1 145 ? -8.683 -14.450 -12.849 1.00 93.75 145 ALA A O 1
ATOM 1102 N N . THR A 1 146 ? -10.474 -13.104 -12.993 1.00 96.12 146 THR A N 1
ATOM 1103 C CA . THR A 1 146 ? -10.724 -13.351 -14.421 1.00 96.12 146 THR A CA 1
ATOM 1104 C C . THR A 1 146 ? -9.540 -12.907 -15.275 1.00 96.12 146 THR A C 1
ATOM 1106 O O . THR A 1 146 ? -9.085 -13.671 -16.121 1.00 96.12 146 THR A O 1
ATOM 1109 N N . VAL A 1 147 ? -9.003 -11.705 -15.031 1.00 94.44 147 VAL A N 1
ATOM 1110 C CA . VAL A 1 147 ? -7.832 -11.196 -15.764 1.00 94.44 147 VAL A CA 1
ATOM 1111 C C . VAL A 1 147 ? -6.606 -12.070 -15.506 1.00 94.44 147 VAL A C 1
ATOM 1113 O O . VAL A 1 147 ? -5.915 -12.427 -16.454 1.00 94.44 147 VAL A O 1
ATOM 1116 N N . MET A 1 148 ? -6.354 -12.464 -14.254 1.00 92.19 148 MET A N 1
ATOM 1117 C CA . MET A 1 148 ? -5.216 -13.331 -13.923 1.00 92.19 148 MET A CA 1
ATOM 1118 C C . MET A 1 148 ? -5.317 -14.706 -14.595 1.00 92.19 148 MET A C 1
ATOM 1120 O O . MET A 1 148 ? -4.331 -15.187 -15.145 1.00 92.19 148 MET A O 1
ATOM 1124 N N . VAL A 1 149 ? -6.502 -15.326 -14.596 1.00 94.56 149 VAL A N 1
ATOM 1125 C CA . VAL A 1 149 ? -6.725 -16.623 -15.258 1.00 94.56 149 VAL A CA 1
ATOM 1126 C C . VAL A 1 149 ? -6.581 -16.502 -16.774 1.00 94.56 149 VAL A C 1
ATOM 1128 O O . VAL A 1 149 ? -5.960 -17.361 -17.391 1.00 94.56 149 VAL A O 1
ATOM 1131 N N . ALA A 1 150 ? -7.114 -15.434 -17.373 1.00 96.00 150 ALA A N 1
ATOM 1132 C CA . ALA A 1 150 ? -6.977 -15.193 -18.805 1.00 96.00 150 ALA A CA 1
ATOM 1133 C C . ALA A 1 150 ? -5.508 -15.010 -19.213 1.00 96.00 150 ALA A C 1
ATOM 1135 O O . ALA A 1 150 ? -5.078 -15.611 -20.189 1.00 96.00 150 ALA A O 1
ATOM 1136 N N . LEU A 1 151 ? -4.732 -14.236 -18.445 1.00 92.75 151 LEU A N 1
ATOM 1137 C CA . LEU A 1 151 ? -3.300 -14.047 -18.694 1.00 92.75 151 LEU A CA 1
ATOM 1138 C C . LEU A 1 151 ? -2.488 -15.330 -18.498 1.00 92.75 151 LEU A C 1
ATOM 1140 O O . LEU A 1 151 ? -1.515 -15.526 -19.208 1.00 92.75 151 LEU A O 1
ATOM 1144 N N . PHE A 1 152 ? -2.875 -16.198 -17.560 1.00 91.88 152 PHE A N 1
ATOM 1145 C CA . PHE A 1 152 ? -2.209 -17.488 -17.356 1.00 91.88 152 PHE A CA 1
ATOM 1146 C C . PHE A 1 152 ? -2.460 -18.483 -18.501 1.00 91.88 152 PHE A C 1
ATOM 1148 O O . PHE A 1 152 ? -1.679 -19.410 -18.692 1.00 91.88 152 PHE A O 1
ATOM 1155 N N . ALA A 1 153 ? -3.564 -18.324 -19.232 1.00 93.19 153 ALA A N 1
ATOM 1156 C CA . ALA A 1 153 ? -3.941 -19.214 -20.326 1.00 93.19 153 ALA A CA 1
ATOM 1157 C C . ALA A 1 153 ? -3.298 -18.858 -21.682 1.00 93.19 153 ALA A C 1
ATOM 1159 O O . ALA A 1 153 ? -3.421 -19.654 -22.614 1.00 93.19 153 ALA A O 1
ATOM 1160 N N . ILE A 1 154 ? -2.673 -17.679 -21.801 1.00 89.75 154 ILE A N 1
ATOM 1161 C CA . ILE A 1 154 ? -1.972 -17.187 -23.003 1.00 89.75 154 ILE A CA 1
ATOM 1162 C C . ILE A 1 154 ? -0.490 -17.542 -22.895 1.00 89.75 154 ILE A C 1
ATOM 1164 O O . ILE A 1 154 ? 0.058 -18.028 -23.910 1.00 89.75 154 ILE A O 1
#